Protein AF-K1U5I6-F1 (afdb_monomer_lite)

InterPro domains:
  IPR009057 Homedomain-like superfamily [SSF46689] (84-133)
  IPR018060 AraC-like, DNA binding HTH domain [PF00165] (96-132)
  IPR018060 AraC-like, DNA binding HTH domain [PS01124] (87-146)
  IPR050204 AraC/XylS family transcriptional regulators [PTHR46796] (83-145)

Sequence (146 aa):
MHLSELSELRWIDALLERSRSGVRFTGEREVEAFVAAMKRIDGTEGVGRVCILLELLDFLGRSGDYHCIDAGAGPCAGVCGADEPLWRVHRFLLGNLGRKLTLGEIASSAGMSPAALCRYFRRRTGRTVSEYANALRMARVCNRLM

pLDDT: mean 74.52, std 14.48, range [34.25, 89.69]

Radius of gyration: 18.4 Å; chains: 1; bounding box: 47×37×47 Å

Organism: NCBI:txid408170

Secondary structure (DSSP, 8-state):
--GGG-GGGHHHHHHHHHHTT-EEE--HHHHHHHHHHHHHHTT--THHHHHHHHHHHHHHHHH--EEES--SS----S---TT-HHHHHHHHHHHHTTS---HHHHHHHTTS-HHHHHHHHHHHHSS-HHHHHHHHHHHHHHTTT-

Structure (mmCIF, N/CA/C/O backbone):
data_AF-K1U5I6-F1
#
_entry.id   AF-K1U5I6-F1
#
loop_
_atom_site.group_PDB
_atom_site.id
_atom_site.type_symbol
_atom_site.label_atom_id
_atom_site.label_alt_id
_atom_site.label_comp_id
_atom_site.label_asym_id
_atom_site.label_entity_id
_atom_site.label_seq_id
_atom_site.pdbx_PDB_ins_code
_atom_site.Cartn_x
_atom_site.Cartn_y
_atom_site.Cartn_z
_atom_site.occupancy
_atom_site.B_iso_or_equiv
_atom_site.auth_seq_id
_atom_site.auth_comp_id
_atom_site.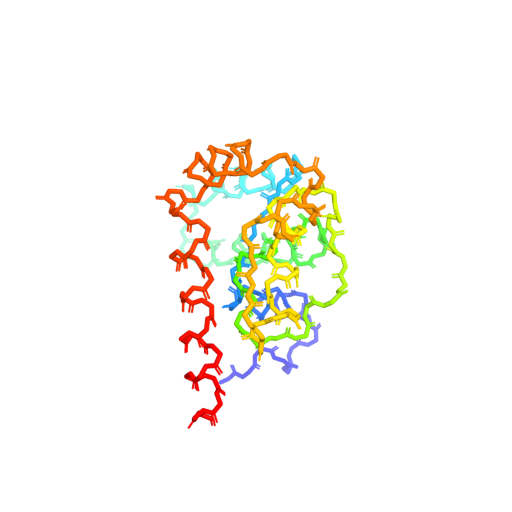auth_asym_id
_atom_site.auth_atom_id
_atom_site.pdbx_PDB_model_num
ATOM 1 N N . MET A 1 1 ? -18.555 -14.972 5.055 1.00 42.81 1 MET A N 1
ATOM 2 C CA . MET A 1 1 ? -19.482 -13.829 5.163 1.00 42.81 1 MET A CA 1
ATOM 3 C C . MET A 1 1 ? -18.861 -12.725 4.328 1.00 42.81 1 MET A C 1
ATOM 5 O O . MET A 1 1 ? -17.839 -12.189 4.737 1.00 42.81 1 MET A O 1
ATOM 9 N N . HIS A 1 2 ? -19.320 -12.546 3.090 1.00 51.97 2 HIS A N 1
ATOM 10 C CA . HIS A 1 2 ? -18.714 -11.573 2.182 1.00 51.97 2 HIS A CA 1
ATOM 11 C C . HIS A 1 2 ? -19.202 -10.171 2.563 1.00 51.97 2 HIS A C 1
ATOM 13 O O . HIS A 1 2 ? -20.407 -9.954 2.655 1.00 51.97 2 HIS A O 1
ATOM 19 N N . LEU A 1 3 ? -18.280 -9.228 2.788 1.00 55.22 3 LEU A N 1
ATOM 20 C CA . LEU A 1 3 ? -18.616 -7.818 3.046 1.00 55.22 3 LEU A CA 1
ATOM 21 C C . LEU A 1 3 ? -19.400 -7.177 1.883 1.00 55.22 3 LEU A C 1
ATOM 23 O O . LEU A 1 3 ? -20.045 -6.151 2.079 1.00 55.22 3 LEU A O 1
ATOM 27 N N . SER A 1 4 ? -19.385 -7.803 0.704 1.00 53.22 4 SER A N 1
ATOM 28 C CA . SER A 1 4 ? -20.032 -7.345 -0.523 1.00 53.22 4 SER A CA 1
ATOM 29 C C . SER A 1 4 ? -21.564 -7.287 -0.475 1.00 53.22 4 SER A C 1
ATOM 31 O O . SER A 1 4 ? -22.161 -6.675 -1.356 1.00 53.22 4 SER A O 1
ATOM 33 N N . GLU A 1 5 ? -22.220 -7.907 0.513 1.00 58.00 5 GLU A N 1
ATOM 34 C CA . GLU A 1 5 ? -23.684 -7.809 0.675 1.00 58.00 5 GLU A CA 1
ATOM 35 C C . GLU A 1 5 ? -24.128 -6.538 1.420 1.00 58.00 5 GLU A C 1
ATOM 37 O O . GLU A 1 5 ? -25.303 -6.177 1.378 1.00 58.00 5 GLU A O 1
ATOM 42 N N . LEU A 1 6 ? -23.196 -5.819 2.054 1.00 69.94 6 LEU A N 1
ATOM 43 C CA . LEU A 1 6 ? -23.470 -4.570 2.760 1.00 69.94 6 LEU A CA 1
ATOM 44 C C . LEU A 1 6 ? -23.063 -3.389 1.879 1.00 69.94 6 LEU A C 1
ATOM 46 O O . LEU A 1 6 ? -21.893 -3.006 1.802 1.00 69.94 6 LEU A O 1
ATOM 50 N N . SER A 1 7 ? -24.049 -2.793 1.209 1.00 68.75 7 SER A N 1
ATOM 51 C CA . SER A 1 7 ? -23.858 -1.634 0.325 1.00 68.75 7 SER A CA 1
ATOM 52 C C . SER A 1 7 ? -23.178 -0.442 1.020 1.00 68.75 7 SER A C 1
ATOM 54 O O . SER A 1 7 ? -22.469 0.344 0.382 1.00 68.75 7 SER A O 1
ATOM 56 N N . GLU A 1 8 ? -23.348 -0.351 2.337 1.00 75.62 8 GLU A N 1
ATOM 57 C CA . GLU A 1 8 ? -22.777 0.626 3.256 1.00 75.62 8 GLU A CA 1
ATOM 58 C C . GLU A 1 8 ? -21.258 0.464 3.410 1.00 75.62 8 GLU A C 1
ATOM 60 O O . GLU A 1 8 ? -20.562 1.443 3.668 1.00 75.62 8 GLU A O 1
ATOM 65 N N . LEU A 1 9 ? -20.727 -0.745 3.198 1.00 78.19 9 LEU A N 1
ATOM 66 C CA . LEU A 1 9 ? -19.306 -1.075 3.346 1.00 78.19 9 LEU A CA 1
ATOM 67 C C . LEU A 1 9 ? -18.571 -1.189 2.007 1.00 78.19 9 LEU A C 1
ATOM 69 O O . LEU A 1 9 ? -17.403 -1.570 1.984 1.00 78.19 9 LEU A O 1
ATOM 73 N N . ARG A 1 10 ? -19.204 -0.818 0.888 1.00 79.06 10 ARG A N 1
ATOM 74 C CA . ARG A 1 10 ? -18.632 -0.966 -0.465 1.00 79.06 10 ARG A CA 1
ATOM 75 C C . ARG A 1 10 ? -17.228 -0.368 -0.628 1.00 79.06 10 ARG A C 1
ATOM 77 O O . ARG A 1 10 ? -16.407 -0.906 -1.362 1.00 79.06 10 ARG A O 1
ATOM 84 N N . TRP A 1 11 ? -16.950 0.754 0.040 1.00 79.56 11 TRP A N 1
ATOM 85 C CA . TRP A 1 11 ? -15.649 1.428 -0.032 1.00 79.56 11 TRP A CA 1
ATOM 86 C C . TRP A 1 11 ? -14.583 0.689 0.769 1.00 79.56 11 TRP A C 1
ATOM 88 O O . TRP A 1 11 ? -13.434 0.614 0.338 1.00 79.56 11 TRP A O 1
ATOM 98 N N . ILE A 1 12 ? -14.986 0.102 1.895 1.00 84.12 12 ILE A N 1
ATOM 99 C CA . ILE A 1 12 ? -14.128 -0.734 2.729 1.00 84.12 12 ILE A CA 1
ATOM 100 C C . ILE A 1 12 ? -13.824 -2.040 2.001 1.00 84.12 12 ILE A C 1
ATOM 102 O O . ILE A 1 12 ? -12.665 -2.423 1.926 1.00 84.12 12 ILE A O 1
ATOM 106 N N . ASP A 1 13 ? -14.825 -2.686 1.402 1.00 81.44 13 ASP A N 1
ATOM 107 C CA . ASP A 1 13 ? -14.646 -3.925 0.639 1.00 81.44 13 ASP A CA 1
ATOM 108 C C . ASP A 1 13 ? -13.706 -3.711 -0.559 1.00 81.44 13 ASP A C 1
ATOM 110 O O . ASP A 1 13 ? -12.718 -4.425 -0.725 1.00 81.44 13 ASP A O 1
ATOM 114 N N . ALA A 1 14 ? -13.917 -2.633 -1.322 1.00 76.88 14 ALA A N 1
ATOM 115 C CA . ALA A 1 14 ? -13.018 -2.249 -2.408 1.00 76.88 14 ALA A CA 1
ATOM 116 C C . ALA A 1 14 ? -11.589 -1.968 -1.916 1.00 76.88 14 ALA A C 1
ATOM 118 O O . ALA A 1 14 ? -10.623 -2.347 -2.581 1.00 76.88 14 ALA A O 1
ATOM 119 N N . LEU A 1 15 ? -11.432 -1.303 -0.768 1.00 80.06 15 LEU A N 1
ATOM 120 C CA . LEU A 1 15 ? -10.120 -1.052 -0.177 1.00 80.06 15 LEU A CA 1
ATOM 121 C C . LEU A 1 15 ? -9.449 -2.348 0.288 1.00 80.06 15 LEU A C 1
ATOM 123 O O . LEU A 1 15 ? -8.262 -2.533 0.030 1.00 80.06 15 LEU A O 1
ATOM 127 N N . LEU A 1 16 ? -10.183 -3.245 0.946 1.00 81.50 16 LEU A N 1
ATOM 128 C CA . LEU A 1 16 ? -9.669 -4.528 1.418 1.00 81.50 16 LEU A CA 1
ATOM 129 C C . LEU A 1 16 ? -9.242 -5.408 0.246 1.00 81.50 16 LEU A C 1
ATOM 131 O O . LEU A 1 16 ? -8.138 -5.953 0.278 1.00 81.50 16 LEU A O 1
ATOM 135 N N . GLU A 1 17 ? -10.034 -5.463 -0.822 1.00 76.94 17 GLU A N 1
ATOM 136 C CA . GLU A 1 17 ? -9.675 -6.195 -2.037 1.00 76.94 17 GLU A CA 1
ATOM 137 C C . GLU A 1 17 ? -8.395 -5.629 -2.668 1.00 76.94 17 GLU A C 1
ATOM 139 O O . GLU A 1 17 ? -7.481 -6.374 -3.022 1.00 76.94 17 GLU A O 1
ATOM 144 N N . ARG A 1 18 ? -8.254 -4.299 -2.713 1.00 71.50 18 ARG A N 1
ATOM 145 C CA . ARG A 1 18 ? -7.021 -3.631 -3.169 1.00 71.50 18 ARG A CA 1
ATOM 146 C C . ARG A 1 18 ? -5.840 -3.880 -2.229 1.00 71.50 18 ARG A C 1
ATOM 148 O O . ARG A 1 18 ? -4.716 -4.056 -2.696 1.00 71.50 18 ARG A O 1
ATOM 155 N N . SER A 1 19 ? -6.077 -3.951 -0.919 1.00 76.62 19 SER A N 1
ATOM 156 C CA . SER A 1 19 ? -5.052 -4.218 0.098 1.00 76.62 19 SER A CA 1
ATOM 157 C C . SER A 1 19 ? -4.425 -5.606 -0.026 1.00 76.62 19 SER A C 1
ATOM 159 O O . SER A 1 19 ? -3.290 -5.790 0.414 1.00 76.62 19 SER A O 1
ATOM 161 N N . ARG A 1 20 ? -5.089 -6.555 -0.706 1.00 70.81 20 ARG A N 1
ATOM 162 C CA . ARG A 1 20 ? -4.511 -7.869 -1.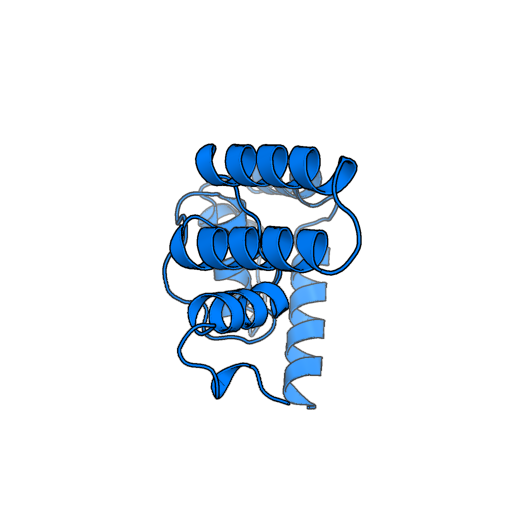047 1.00 70.81 20 ARG A CA 1
ATOM 163 C C . ARG A 1 20 ? -3.246 -7.742 -1.895 1.00 70.81 20 ARG A C 1
ATOM 165 O O . ARG A 1 20 ? -2.352 -8.570 -1.790 1.00 70.81 20 ARG A O 1
ATOM 172 N N . SER A 1 21 ? -3.169 -6.686 -2.703 1.00 63.38 21 SER A N 1
ATOM 173 C CA . SER A 1 21 ? -2.002 -6.287 -3.495 1.00 63.38 21 SER A CA 1
ATOM 174 C C . SER A 1 21 ? -1.069 -5.328 -2.737 1.00 63.38 21 SER A C 1
ATOM 176 O O . SER A 1 21 ? -0.174 -4.740 -3.328 1.00 63.38 21 SER A O 1
ATOM 178 N N . GLY A 1 22 ? -1.279 -5.110 -1.437 1.00 68.00 22 GLY A N 1
ATOM 179 C CA . GLY A 1 22 ? -0.596 -4.101 -0.626 1.00 68.00 22 GLY A CA 1
ATOM 180 C C . GLY A 1 22 ? -0.975 -2.676 -1.029 1.00 68.00 22 GLY A C 1
ATOM 181 O O . GLY A 1 22 ? -0.989 -2.349 -2.207 1.00 68.00 22 GLY A O 1
ATOM 182 N N . VAL A 1 23 ? -1.259 -1.800 -0.066 1.00 77.81 23 VAL A N 1
ATOM 183 C CA . VAL A 1 23 ? -1.645 -0.401 -0.319 1.00 77.81 23 VAL A CA 1
ATOM 184 C C . VAL A 1 23 ? -0.808 0.527 0.560 1.00 77.81 23 VAL A C 1
ATOM 186 O O . VAL A 1 23 ? -0.622 0.279 1.749 1.00 77.81 23 VAL A O 1
ATOM 189 N N . ARG A 1 24 ? -0.284 1.595 -0.035 1.00 74.69 24 ARG A N 1
ATOM 190 C CA . ARG A 1 24 ? 0.536 2.627 0.592 1.00 74.69 24 ARG A CA 1
ATOM 191 C C . ARG A 1 24 ? -0.130 3.981 0.406 1.00 74.69 24 ARG A C 1
ATOM 193 O O . ARG A 1 24 ? -0.150 4.511 -0.699 1.00 74.69 24 ARG A O 1
ATOM 200 N N . PHE A 1 25 ? -0.578 4.574 1.497 1.00 77.81 25 PHE A N 1
ATOM 201 C CA . PHE A 1 25 ? -1.064 5.948 1.513 1.00 77.81 25 PHE A CA 1
ATOM 202 C C . PHE A 1 25 ? 0.122 6.912 1.645 1.00 77.81 25 PHE A C 1
ATOM 204 O O . PHE A 1 25 ? 1.013 6.698 2.470 1.00 77.81 25 PHE A O 1
ATOM 211 N N . THR A 1 26 ? 0.177 7.930 0.789 1.00 69.50 26 THR A N 1
ATOM 212 C CA . THR A 1 26 ? 1.233 8.965 0.775 1.00 69.50 26 THR A CA 1
ATOM 213 C C . THR A 1 26 ? 0.677 10.376 0.892 1.00 69.50 26 THR A C 1
ATOM 215 O O . THR A 1 26 ? 1.461 11.300 1.105 1.00 69.50 26 THR A O 1
ATOM 218 N N . GLY A 1 27 ? -0.641 10.548 0.775 1.00 74.31 27 GLY A N 1
ATOM 219 C CA . GLY A 1 27 ? -1.281 11.835 0.974 1.00 74.31 27 GLY A CA 1
ATOM 220 C C . GLY A 1 27 ? -1.223 12.273 2.439 1.00 74.31 27 GLY A C 1
ATOM 221 O O . GLY A 1 27 ? -1.333 11.475 3.374 1.00 74.31 27 GLY A O 1
ATOM 222 N N . GLU A 1 28 ? -0.988 13.570 2.635 1.00 78.31 28 GLU A N 1
ATOM 223 C CA . GLU A 1 28 ? -0.846 14.191 3.957 1.00 78.31 28 GLU A CA 1
ATOM 224 C C . GLU A 1 28 ? -2.126 14.031 4.788 1.00 78.31 28 GLU A C 1
ATOM 226 O O . GLU A 1 28 ? -2.068 13.711 5.973 1.00 78.31 28 GLU A O 1
ATOM 231 N N . ARG A 1 29 ? -3.290 14.122 4.134 1.00 80.94 29 ARG A N 1
ATOM 232 C CA . ARG A 1 29 ? -4.613 13.978 4.756 1.00 80.94 29 ARG A CA 1
ATOM 233 C C . ARG A 1 29 ? -4.857 12.573 5.298 1.00 80.94 29 ARG A C 1
ATOM 235 O O . ARG A 1 29 ? -5.424 12.416 6.375 1.00 80.94 29 ARG A O 1
ATOM 242 N N . GLU A 1 30 ? -4.436 11.548 4.568 1.00 83.44 30 GLU A N 1
ATOM 243 C CA . GLU A 1 30 ? -4.556 10.142 4.952 1.00 83.44 30 GLU A CA 1
ATOM 244 C C . GLU A 1 30 ? -3.660 9.815 6.136 1.00 83.44 30 GLU A C 1
ATOM 246 O O . GLU A 1 30 ? -4.079 9.122 7.065 1.00 83.44 30 GLU A O 1
ATOM 251 N N . VAL A 1 31 ? -2.438 10.349 6.123 1.00 83.81 31 VAL A N 1
ATOM 252 C CA . VAL A 1 31 ? -1.496 10.199 7.232 1.00 83.81 31 VAL A CA 1
ATOM 253 C C . VAL A 1 31 ? -2.024 10.908 8.479 1.00 83.81 31 VAL A C 1
ATOM 255 O O . VAL A 1 31 ? -2.026 10.312 9.557 1.00 83.81 31 VAL A O 1
ATOM 258 N N . GLU A 1 32 ? -2.529 12.135 8.352 1.00 86.94 32 GLU A N 1
ATOM 259 C CA . GLU A 1 32 ? -3.149 12.866 9.463 1.00 86.94 32 GLU A CA 1
ATOM 260 C C . GLU A 1 32 ? -4.366 12.130 10.031 1.00 86.94 32 GLU A C 1
ATOM 262 O O . GLU A 1 32 ? -4.466 11.956 11.249 1.00 86.94 32 GLU A O 1
ATOM 267 N N . ALA A 1 33 ? -5.261 11.642 9.167 1.00 87.19 33 ALA A N 1
ATOM 268 C CA . ALA A 1 33 ? -6.436 10.876 9.574 1.00 87.19 33 ALA A CA 1
ATOM 269 C C . ALA A 1 33 ? -6.049 9.582 10.305 1.00 87.19 33 ALA A C 1
ATOM 271 O O . ALA A 1 33 ? -6.637 9.260 11.340 1.00 87.19 33 ALA A O 1
ATOM 272 N N . PHE A 1 34 ? -5.024 8.873 9.823 1.00 87.94 34 PHE A N 1
ATOM 273 C CA . PHE A 1 34 ? -4.489 7.686 10.486 1.00 87.94 34 PHE A CA 1
ATOM 274 C C . PHE A 1 34 ? -3.936 8.017 11.877 1.00 87.94 34 PHE A C 1
ATOM 276 O O . PHE A 1 34 ? -4.293 7.367 12.860 1.00 87.94 34 PHE A O 1
ATOM 283 N N . VAL A 1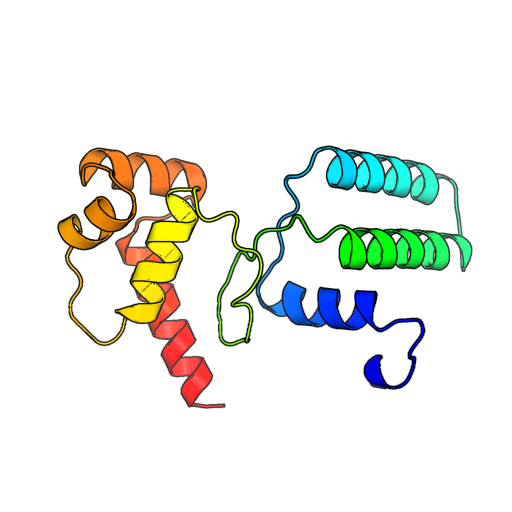 35 ? -3.108 9.059 11.992 1.00 89.31 35 VAL A N 1
ATOM 284 C CA . VAL A 1 35 ? -2.544 9.495 13.280 1.00 89.31 35 VAL A CA 1
ATOM 285 C C . VAL A 1 35 ? -3.653 9.904 14.254 1.00 89.31 35 VAL A C 1
ATOM 287 O O . VAL A 1 35 ? -3.598 9.552 15.434 1.00 89.31 35 VAL A O 1
ATOM 290 N N . ALA A 1 36 ? -4.678 10.615 13.781 1.00 89.50 36 ALA A N 1
ATOM 291 C CA . ALA A 1 36 ? -5.829 10.998 14.592 1.00 89.50 36 ALA A CA 1
ATOM 292 C C . ALA A 1 36 ? -6.639 9.778 15.062 1.00 89.50 36 ALA A C 1
ATOM 294 O O . ALA A 1 36 ? -7.022 9.711 16.232 1.00 89.50 36 ALA A O 1
ATOM 295 N N . ALA A 1 37 ? -6.861 8.794 14.188 1.00 88.81 37 ALA A N 1
ATOM 296 C CA . ALA A 1 37 ? -7.546 7.553 14.537 1.00 88.81 37 ALA A CA 1
ATOM 297 C C . ALA A 1 37 ? -6.766 6.751 15.588 1.00 88.81 37 ALA A C 1
ATOM 299 O O . ALA A 1 37 ? -7.347 6.338 16.590 1.00 88.81 37 ALA A O 1
ATOM 300 N N . MET A 1 38 ? -5.446 6.613 15.428 1.00 88.06 38 MET A N 1
ATOM 301 C CA . MET A 1 38 ? -4.592 5.923 16.403 1.00 88.06 38 MET A CA 1
ATOM 302 C C . MET A 1 38 ? -4.645 6.583 17.785 1.00 88.06 38 MET A C 1
ATOM 304 O O . MET A 1 38 ? -4.816 5.890 18.785 1.00 88.06 38 MET A O 1
ATOM 308 N N . LYS A 1 39 ? -4.613 7.921 17.849 1.00 89.25 39 LYS A N 1
ATOM 309 C CA . LYS A 1 39 ? -4.780 8.660 19.114 1.00 89.25 39 LYS A CA 1
ATOM 310 C C . LYS A 1 39 ? -6.135 8.402 19.780 1.00 89.25 39 LYS A C 1
ATOM 312 O O . LYS A 1 39 ? -6.210 8.337 21.002 1.00 89.25 39 LYS A O 1
ATOM 317 N N . ARG A 1 40 ? -7.212 8.264 18.998 1.00 88.31 40 ARG A N 1
ATOM 318 C CA . ARG A 1 40 ? -8.556 7.956 19.523 1.00 88.31 40 ARG A CA 1
ATOM 319 C C . ARG A 1 40 ? -8.641 6.518 20.051 1.00 88.31 40 ARG A C 1
ATOM 321 O O . ARG A 1 40 ? -9.298 6.296 21.067 1.00 88.31 40 ARG A O 1
ATOM 328 N N . ILE A 1 41 ? -7.965 5.569 19.397 1.00 87.81 41 ILE A N 1
ATOM 329 C CA . ILE A 1 41 ? -7.951 4.136 19.753 1.00 87.81 41 ILE A CA 1
ATOM 330 C C . ILE A 1 41 ? -7.276 3.868 21.106 1.00 87.81 41 ILE A C 1
ATOM 332 O O . ILE A 1 41 ? -7.670 2.926 21.800 1.00 87.81 41 ILE A O 1
ATOM 336 N N . ASP A 1 42 ? -6.289 4.676 21.496 1.00 82.31 42 ASP A N 1
ATOM 337 C CA . ASP A 1 42 ? -5.589 4.528 22.783 1.00 82.31 42 ASP A CA 1
ATOM 338 C C . ASP A 1 42 ? -6.498 4.787 23.994 1.00 82.31 42 ASP A C 1
ATOM 340 O O . ASP A 1 42 ? -6.275 4.219 25.058 1.00 82.31 42 ASP A O 1
ATOM 344 N N . GLY A 1 43 ? -7.547 5.600 23.833 1.00 81.56 43 GLY A N 1
ATOM 345 C CA . GLY A 1 43 ? -8.492 5.940 24.904 1.00 81.56 43 GLY A CA 1
ATOM 346 C C . GLY A 1 43 ? -9.848 5.236 24.822 1.00 81.56 43 GLY A C 1
ATOM 347 O O . GLY A 1 43 ? -10.747 5.578 25.586 1.00 81.56 43 GLY A O 1
ATOM 348 N N . THR A 1 44 ? -10.042 4.310 23.880 1.00 85.19 44 THR A N 1
ATOM 349 C CA . THR A 1 44 ? -11.329 3.624 23.675 1.00 85.19 44 THR A CA 1
ATOM 350 C C . THR A 1 44 ? -11.213 2.121 23.863 1.00 85.19 44 THR A C 1
ATOM 352 O O . THR A 1 44 ? -10.231 1.498 23.465 1.00 85.19 44 THR A O 1
ATOM 355 N N . GLU A 1 45 ? -12.266 1.521 24.415 1.00 85.94 45 GLU A N 1
ATOM 356 C CA . GLU A 1 45 ? -12.375 0.079 24.639 1.00 85.94 45 GLU A CA 1
ATOM 357 C C . GLU A 1 45 ? -13.641 -0.500 23.991 1.00 85.94 45 GLU A C 1
ATOM 359 O O . GLU A 1 45 ? -14.579 0.216 23.628 1.00 85.94 45 GLU A O 1
ATOM 364 N N . GLY A 1 46 ? -13.656 -1.824 23.818 1.00 85.62 46 GLY A N 1
ATOM 365 C CA . GLY A 1 46 ? -14.797 -2.555 23.271 1.00 85.62 46 GLY A CA 1
ATOM 366 C C . GLY A 1 46 ? -15.181 -2.121 21.851 1.00 85.62 46 GLY A C 1
ATOM 367 O O . GLY A 1 46 ? -14.328 -1.919 20.986 1.00 85.62 46 GLY A O 1
ATOM 368 N N . VAL A 1 47 ? -16.488 -1.983 21.608 1.00 87.81 47 VAL A N 1
ATOM 369 C CA . VAL A 1 47 ? -17.064 -1.678 20.283 1.00 87.81 47 VAL A CA 1
ATOM 370 C C . VAL A 1 47 ? -16.585 -0.329 19.732 1.00 87.81 47 VAL A C 1
ATOM 372 O O . VAL A 1 47 ? -16.448 -0.181 18.520 1.00 87.81 47 VAL A O 1
ATOM 375 N N . GLY A 1 48 ? -16.239 0.629 20.599 1.00 85.19 48 GLY A N 1
ATOM 376 C CA . GLY A 1 48 ? -15.745 1.944 20.179 1.00 85.19 48 GLY A CA 1
ATOM 377 C C . GLY A 1 48 ? -14.478 1.868 19.319 1.00 85.19 48 GLY A C 1
ATOM 378 O O . GLY A 1 48 ? -14.357 2.607 18.343 1.00 85.19 48 GLY A O 1
ATOM 379 N N . ARG A 1 49 ? -13.577 0.916 19.605 1.00 87.25 49 ARG A N 1
ATOM 380 C CA . ARG A 1 49 ? -12.377 0.678 18.781 1.00 87.25 49 ARG A CA 1
ATOM 381 C C . ARG A 1 49 ? -12.719 0.192 17.380 1.00 87.25 49 ARG A C 1
ATOM 383 O O . ARG A 1 49 ? -12.089 0.612 16.413 1.00 87.25 49 ARG A O 1
ATOM 390 N N . VAL A 1 50 ? -13.722 -0.678 17.273 1.00 87.44 50 VAL A N 1
ATOM 391 C CA . VAL A 1 50 ? -14.182 -1.213 15.986 1.00 87.44 50 VAL A CA 1
ATOM 392 C C . VAL A 1 50 ? -14.812 -0.100 15.152 1.00 87.44 50 VAL A C 1
ATOM 394 O O . VAL A 1 50 ? -14.507 0.006 13.968 1.00 87.44 50 VAL A O 1
ATOM 397 N N . CYS A 1 51 ? -15.607 0.782 15.764 1.00 87.81 51 CYS A N 1
ATOM 398 C CA . CYS A 1 51 ? -16.174 1.938 15.066 1.00 87.81 51 CYS A CA 1
ATOM 399 C C . CYS A 1 51 ? -15.086 2.865 14.509 1.00 87.81 51 CYS A C 1
ATOM 401 O O . CYS A 1 51 ? -15.139 3.211 13.334 1.00 87.81 51 CYS A O 1
ATOM 403 N N . ILE A 1 52 ? -14.065 3.207 15.306 1.00 89.62 52 ILE A N 1
ATOM 404 C CA . ILE A 1 52 ? -12.962 4.073 14.846 1.00 89.62 52 ILE A CA 1
ATOM 405 C C . ILE A 1 52 ? -12.197 3.427 13.684 1.00 89.62 52 ILE A C 1
ATOM 407 O O . ILE A 1 52 ? -11.837 4.107 12.724 1.00 89.62 52 ILE A O 1
ATOM 411 N N . LEU A 1 53 ? -11.967 2.113 13.748 1.00 88.62 53 LEU A N 1
ATOM 412 C CA . LEU A 1 53 ? -11.341 1.377 12.652 1.00 88.62 53 LEU A CA 1
ATOM 413 C C . LEU A 1 53 ? -12.188 1.440 11.373 1.00 88.62 53 LEU A C 1
ATOM 415 O O . LEU A 1 53 ? -11.648 1.697 10.299 1.00 88.62 53 LEU A O 1
ATOM 419 N N . LEU A 1 54 ? -13.501 1.221 11.474 1.00 87.94 54 LEU A N 1
ATOM 420 C CA . LEU A 1 54 ? -14.406 1.262 10.323 1.00 87.94 54 LEU A CA 1
ATOM 421 C C . LEU A 1 54 ? -14.513 2.671 9.723 1.00 87.94 54 LEU A C 1
ATOM 423 O O . LEU A 1 54 ? -14.476 2.803 8.503 1.00 87.94 54 LEU A O 1
ATOM 427 N N . GLU A 1 55 ? -14.571 3.714 10.556 1.00 88.94 55 GLU A N 1
ATOM 428 C CA . GLU A 1 55 ? -14.520 5.119 10.122 1.00 88.94 55 GLU A CA 1
ATOM 429 C C . GLU A 1 55 ? -13.246 5.408 9.320 1.00 88.94 55 GLU A C 1
ATOM 431 O O . GLU A 1 55 ? -13.300 6.002 8.242 1.00 88.94 55 GLU A O 1
ATOM 436 N N . LEU A 1 56 ? -12.094 4.961 9.830 1.00 89.69 56 LEU A N 1
ATOM 437 C CA . LEU A 1 56 ? -10.811 5.137 9.159 1.00 89.69 56 LEU A CA 1
ATOM 438 C C . LEU A 1 56 ? -10.776 4.396 7.816 1.00 89.69 56 LEU A C 1
ATOM 440 O O . LEU A 1 56 ? -10.338 4.963 6.818 1.00 89.69 56 LEU A O 1
ATOM 444 N N . LEU A 1 57 ? -11.240 3.147 7.771 1.00 87.38 57 LEU A N 1
ATOM 445 C CA . LEU A 1 57 ? -11.263 2.357 6.539 1.00 87.38 57 LEU A CA 1
ATOM 446 C C . LEU A 1 57 ? -12.213 2.943 5.486 1.00 87.38 57 LEU A C 1
ATOM 448 O O . LEU A 1 57 ? -11.863 2.949 4.307 1.00 87.38 57 LEU A O 1
ATOM 452 N N . ASP A 1 58 ? -13.379 3.463 5.880 1.00 87.25 58 ASP A N 1
ATOM 453 C CA . ASP A 1 58 ? -14.294 4.152 4.958 1.00 87.25 58 ASP A CA 1
ATOM 454 C C . ASP A 1 58 ? -13.665 5.443 4.420 1.00 87.25 58 ASP A C 1
ATOM 456 O O . ASP A 1 58 ? -13.698 5.688 3.212 1.00 87.25 58 ASP A O 1
ATOM 460 N N . PHE A 1 59 ? -13.011 6.229 5.282 1.00 86.25 59 PHE A N 1
ATOM 461 C CA . PHE A 1 59 ? -12.285 7.427 4.864 1.00 86.25 59 PHE A CA 1
ATOM 462 C C . PHE A 1 59 ? -11.182 7.100 3.848 1.00 86.25 59 PHE A C 1
ATOM 464 O O . PHE A 1 59 ? -11.158 7.680 2.762 1.00 86.25 59 PHE A O 1
ATOM 471 N N . LEU A 1 60 ? -10.318 6.130 4.156 1.00 84.19 60 LEU A N 1
ATOM 472 C CA . LEU A 1 60 ? -9.230 5.697 3.272 1.00 84.19 60 LEU A CA 1
ATOM 473 C C . LEU A 1 60 ? -9.751 5.081 1.964 1.00 84.19 60 LEU A C 1
ATOM 475 O O . LEU A 1 60 ? -9.150 5.257 0.905 1.00 84.19 60 LEU A O 1
ATOM 479 N N . GLY A 1 61 ? -10.885 4.378 2.011 1.00 81.19 61 GLY A N 1
ATOM 480 C CA . GLY A 1 61 ? -11.532 3.821 0.823 1.00 81.19 61 GLY A CA 1
ATOM 481 C C . GLY A 1 61 ? -12.073 4.898 -0.123 1.00 81.19 61 GLY A C 1
ATOM 482 O O . GLY A 1 61 ? -12.095 4.690 -1.340 1.00 81.19 61 GLY A O 1
ATOM 483 N N . ARG A 1 62 ? -12.472 6.056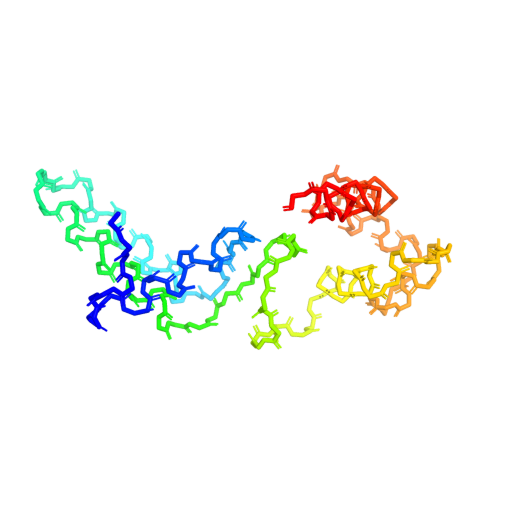 0.418 1.00 80.62 62 ARG A N 1
ATOM 484 C CA . ARG A 1 62 ? -12.971 7.215 -0.341 1.00 80.62 62 ARG A CA 1
ATOM 485 C C . ARG A 1 62 ? -11.873 8.166 -0.800 1.00 80.62 62 ARG A C 1
ATOM 487 O O . ARG A 1 62 ? -12.052 8.806 -1.832 1.00 80.62 62 ARG A O 1
ATOM 494 N N . SER A 1 63 ? -10.784 8.290 -0.041 1.00 73.12 63 SER A N 1
ATOM 495 C CA . SER A 1 63 ? -9.771 9.322 -0.283 1.00 73.12 63 SER A CA 1
ATOM 496 C C . SER A 1 63 ? -8.973 9.091 -1.570 1.00 73.12 63 SER A C 1
ATOM 498 O O . SER A 1 63 ? -8.484 10.048 -2.155 1.00 73.12 63 SER A O 1
ATOM 500 N N . GLY A 1 64 ? -8.929 7.859 -2.090 1.00 62.50 64 GLY A N 1
ATOM 501 C CA . GLY A 1 64 ? -8.476 7.567 -3.458 1.00 62.50 64 GLY A CA 1
ATOM 502 C C . GLY A 1 64 ? -6.969 7.722 -3.712 1.00 62.50 64 GLY A C 1
ATOM 503 O O . GLY A 1 64 ? -6.470 7.113 -4.657 1.00 62.50 64 GLY A O 1
ATOM 504 N N . ASP A 1 65 ? -6.250 8.464 -2.868 1.00 61.47 65 ASP A N 1
ATOM 505 C CA . ASP A 1 65 ? -4.819 8.753 -2.986 1.00 61.47 65 ASP A CA 1
ATOM 506 C C . ASP A 1 65 ? -3.967 7.696 -2.269 1.00 61.47 65 ASP A C 1
ATOM 508 O O . ASP A 1 65 ? -3.479 7.855 -1.144 1.00 61.47 65 ASP A O 1
ATOM 512 N N . TYR A 1 66 ? -3.780 6.564 -2.943 1.00 64.50 66 TYR A N 1
ATOM 513 C CA . TYR A 1 66 ? -2.940 5.475 -2.458 1.00 64.50 66 TYR A CA 1
ATOM 514 C C . TYR A 1 66 ? -2.222 4.732 -3.589 1.00 64.50 66 TYR A C 1
ATOM 516 O O . TYR A 1 66 ? -2.641 4.723 -4.743 1.00 64.50 66 TYR A O 1
ATOM 524 N N . HIS A 1 67 ? -1.116 4.074 -3.246 1.00 58.94 67 HIS A N 1
ATOM 525 C CA . HIS A 1 67 ? -0.257 3.331 -4.164 1.00 58.94 67 HIS A CA 1
ATOM 526 C C . HIS A 1 67 ? -0.258 1.843 -3.830 1.00 58.94 67 HIS A C 1
ATOM 528 O O . HIS A 1 67 ? 0.046 1.472 -2.700 1.00 58.94 67 HIS A O 1
ATOM 534 N N . CYS A 1 68 ? -0.523 0.969 -4.799 1.00 58.03 68 CYS A N 1
ATOM 535 C CA . CYS A 1 68 ? -0.418 -0.467 -4.551 1.00 58.03 68 CYS A CA 1
ATOM 536 C C . CYS A 1 68 ? 1.050 -0.941 -4.545 1.00 58.03 68 CYS A C 1
ATOM 538 O O . CYS A 1 68 ? 1.857 -0.467 -5.343 1.00 58.03 68 CYS A O 1
ATOM 540 N N . ILE A 1 69 ? 1.411 -1.859 -3.643 1.00 56.22 69 ILE A N 1
ATOM 541 C CA . ILE A 1 69 ? 2.806 -2.285 -3.400 1.00 56.22 69 ILE A CA 1
ATOM 542 C C . ILE A 1 69 ? 3.173 -3.546 -4.213 1.00 56.22 69 ILE A C 1
ATOM 544 O O . ILE A 1 69 ? 4.336 -3.727 -4.580 1.00 56.22 69 ILE A O 1
ATOM 548 N N . ASP A 1 70 ? 2.196 -4.396 -4.525 1.00 48.00 70 ASP A N 1
ATOM 549 C CA . ASP A 1 70 ? 2.374 -5.745 -5.061 1.00 48.00 70 ASP A CA 1
ATOM 550 C C . ASP A 1 70 ? 1.276 -6.113 -6.078 1.00 48.00 70 ASP A C 1
ATOM 552 O O . ASP A 1 70 ? 0.190 -6.557 -5.727 1.00 48.00 70 ASP A O 1
ATOM 556 N N . ALA A 1 71 ? 1.531 -5.952 -7.378 1.00 47.62 71 ALA A N 1
ATOM 557 C CA . ALA A 1 71 ? 0.602 -6.376 -8.431 1.00 47.62 71 ALA A CA 1
ATOM 558 C C . ALA A 1 71 ? 0.652 -7.896 -8.701 1.00 47.62 71 ALA A C 1
ATOM 560 O O . ALA A 1 71 ? 0.899 -8.353 -9.824 1.00 47.62 71 ALA A O 1
ATOM 561 N N . GLY A 1 72 ? 0.401 -8.699 -7.672 1.00 39.91 72 GLY A N 1
ATOM 562 C CA . GLY A 1 72 ? 0.051 -10.107 -7.815 1.00 39.91 72 GLY A CA 1
ATOM 563 C C . GLY A 1 72 ? -1.438 -10.254 -8.141 1.00 39.91 72 GLY A C 1
ATOM 564 O O . GLY A 1 72 ? -2.236 -10.415 -7.234 1.00 39.91 72 GLY A O 1
ATOM 565 N N . ALA A 1 73 ? -1.788 -10.184 -9.430 1.00 38.88 73 ALA A N 1
ATOM 566 C CA . ALA A 1 73 ? -3.118 -10.428 -10.019 1.00 38.88 73 ALA A CA 1
ATOM 567 C C . ALA A 1 73 ? -4.330 -9.787 -9.308 1.00 38.88 73 ALA A C 1
ATOM 569 O O . ALA A 1 73 ? -5.052 -10.422 -8.547 1.00 38.88 73 ALA A O 1
ATOM 570 N N . GLY A 1 74 ? -4.629 -8.543 -9.676 1.00 37.94 74 GLY A N 1
ATOM 571 C CA . GLY A 1 74 ? -5.921 -7.910 -9.418 1.00 37.94 74 GLY A CA 1
ATOM 572 C C . GLY A 1 74 ? -6.107 -6.690 -10.327 1.00 37.94 74 GLY A C 1
ATOM 573 O O . GLY A 1 74 ? -5.105 -6.072 -10.705 1.00 37.94 74 GLY A O 1
ATOM 574 N N . PRO A 1 75 ? -7.342 -6.342 -10.739 1.00 34.38 75 PRO A N 1
ATOM 575 C CA . PRO A 1 75 ? -7.620 -5.278 -11.702 1.00 34.38 75 PRO A CA 1
ATOM 576 C C . PRO A 1 75 ? -7.483 -3.892 -11.051 1.00 34.38 75 PRO A C 1
ATOM 578 O O . PRO A 1 75 ? -8.451 -3.166 -10.858 1.00 34.38 75 PRO A O 1
ATOM 581 N N . CYS A 1 76 ? -6.255 -3.501 -10.729 1.00 39.28 76 CYS A N 1
ATOM 582 C CA . CYS A 1 76 ? -5.919 -2.167 -10.239 1.00 39.28 76 CYS A CA 1
ATOM 583 C C . CYS A 1 76 ? -5.217 -1.394 -11.364 1.00 39.28 76 CYS A C 1
ATOM 585 O O . CYS A 1 76 ? -4.002 -1.221 -11.363 1.00 39.28 76 CYS A O 1
ATOM 587 N N . ALA A 1 77 ? -5.994 -0.986 -12.372 1.00 34.78 77 ALA A N 1
ATOM 588 C CA . ALA A 1 77 ? -5.526 -0.184 -13.510 1.00 34.78 77 ALA A CA 1
ATOM 589 C C . ALA A 1 77 ? -5.908 1.307 -13.416 1.00 34.78 77 ALA A C 1
ATOM 591 O O . ALA A 1 77 ? -5.601 2.073 -14.327 1.00 34.78 77 ALA A O 1
ATOM 592 N N . GLY A 1 78 ? -6.573 1.741 -12.345 1.00 34.34 78 GLY A N 1
ATOM 593 C CA . GLY A 1 78 ? -7.074 3.108 -12.214 1.00 34.34 78 GLY A CA 1
ATOM 594 C C . GLY A 1 78 ? -6.489 3.801 -10.996 1.00 34.34 78 GLY A C 1
ATOM 595 O O . GLY A 1 78 ? -6.539 3.248 -9.908 1.00 34.34 78 GLY A O 1
ATOM 596 N N . VAL A 1 79 ? -6.002 5.025 -11.196 1.00 34.25 79 VAL A N 1
ATOM 597 C CA . VAL A 1 79 ? -5.427 5.927 -10.182 1.00 34.25 79 VAL A CA 1
ATOM 598 C C . VAL A 1 79 ? -3.994 5.566 -9.779 1.00 34.25 79 VAL A C 1
ATOM 600 O O . VAL A 1 79 ? -3.616 5.425 -8.625 1.00 34.25 79 VAL A O 1
ATOM 603 N N . CYS A 1 80 ? -3.149 5.424 -10.797 1.00 40.50 80 CYS A N 1
ATOM 604 C CA . CYS A 1 80 ? -1.709 5.455 -10.607 1.00 40.50 80 CYS A CA 1
ATOM 605 C C . CYS A 1 80 ? -1.276 6.913 -10.410 1.00 40.50 80 CYS A C 1
ATOM 607 O O . CYS A 1 80 ? -1.437 7.710 -11.335 1.00 40.50 80 CYS A O 1
ATOM 609 N N . GLY A 1 81 ? -0.607 7.232 -9.301 1.00 42.78 81 GLY A N 1
ATOM 610 C CA . GLY A 1 81 ? 0.427 8.268 -9.321 1.00 42.78 81 GLY A CA 1
ATOM 611 C C . GLY A 1 81 ? 1.497 7.843 -10.331 1.00 42.78 81 GLY A C 1
ATOM 612 O O . GLY A 1 81 ? 2.403 7.075 -10.014 1.00 42.78 81 GLY A O 1
ATOM 613 N N . ALA A 1 82 ? 1.315 8.243 -11.588 1.00 46.03 82 ALA A N 1
ATOM 614 C CA . ALA A 1 82 ? 2.042 7.726 -12.746 1.00 46.03 82 ALA A CA 1
ATOM 615 C C . ALA A 1 82 ? 3.538 8.101 -12.762 1.00 46.03 82 ALA A C 1
ATOM 617 O O . ALA A 1 82 ? 4.304 7.529 -13.542 1.00 46.03 82 ALA A O 1
ATOM 618 N N . ASP A 1 83 ? 3.965 9.006 -11.879 1.00 51.78 83 ASP A N 1
ATOM 619 C CA . ASP A 1 83 ? 5.262 9.668 -11.991 1.00 51.78 83 ASP A CA 1
ATOM 620 C C . ASP A 1 83 ? 6.380 9.088 -11.122 1.00 51.78 83 ASP A C 1
ATOM 622 O O . ASP A 1 83 ? 7.552 9.369 -11.401 1.00 51.78 83 ASP A O 1
ATOM 626 N N . GLU A 1 84 ? 6.099 8.224 -10.138 1.00 68.50 84 GLU A N 1
ATOM 627 C CA . GLU A 1 84 ? 7.186 7.673 -9.321 1.00 68.50 84 GLU A CA 1
ATOM 628 C C . GLU A 1 84 ? 8.024 6.650 -10.129 1.00 68.50 84 GLU A C 1
ATOM 630 O O . GLU A 1 84 ? 7.474 5.694 -10.689 1.00 68.50 84 GLU A O 1
ATOM 635 N N . PRO A 1 85 ? 9.367 6.797 -10.197 1.00 71.25 85 PRO A N 1
ATOM 636 C CA . PRO A 1 85 ? 10.237 5.908 -10.977 1.00 71.25 85 PRO A CA 1
ATOM 637 C C . PRO A 1 85 ? 10.095 4.424 -10.614 1.00 71.25 85 PRO A C 1
ATOM 639 O O . PRO A 1 85 ? 10.215 3.557 -11.480 1.00 71.25 85 PRO A O 1
ATOM 642 N N . LEU A 1 86 ? 9.803 4.129 -9.342 1.00 75.50 86 LEU A N 1
ATOM 643 C CA . LEU A 1 86 ? 9.545 2.773 -8.861 1.00 75.50 86 LEU A CA 1
ATOM 644 C C . LEU A 1 86 ? 8.317 2.152 -9.541 1.00 75.50 86 LEU A C 1
ATOM 646 O O . LEU A 1 86 ? 8.365 0.997 -9.966 1.00 75.50 86 LEU A O 1
ATOM 650 N N . TRP A 1 87 ? 7.243 2.929 -9.690 1.00 72.50 87 TRP A N 1
ATOM 651 C CA . TRP A 1 87 ? 5.995 2.465 -10.287 1.00 72.50 87 TRP A CA 1
ATOM 652 C C . TRP A 1 87 ? 6.129 2.234 -11.790 1.00 72.50 87 TRP A C 1
ATOM 654 O O . TRP A 1 87 ? 5.665 1.218 -12.313 1.00 72.50 87 TRP A O 1
ATOM 664 N N . ARG A 1 88 ? 6.846 3.126 -12.485 1.00 74.75 88 ARG A N 1
ATOM 665 C CA . ARG A 1 88 ? 7.155 2.952 -13.911 1.00 74.75 88 ARG A CA 1
ATOM 666 C C . ARG A 1 88 ? 7.932 1.663 -14.170 1.00 74.75 88 ARG A C 1
ATOM 668 O O . ARG A 1 88 ? 7.565 0.904 -15.066 1.00 74.75 88 ARG A O 1
ATOM 675 N N . VAL A 1 89 ? 8.920 1.359 -13.328 1.00 81.31 89 VAL A N 1
ATOM 676 C CA . VAL A 1 89 ? 9.675 0.098 -13.401 1.00 81.31 89 VAL A CA 1
ATOM 677 C C . VAL A 1 89 ? 8.791 -1.103 -13.090 1.00 81.31 89 VAL A C 1
ATOM 679 O O . VAL A 1 89 ? 8.830 -2.088 -13.821 1.00 81.31 89 VAL A O 1
ATOM 682 N N . HIS A 1 90 ? 7.971 -1.031 -12.043 1.00 77.69 90 HIS A N 1
ATOM 683 C CA . HIS A 1 90 ? 7.061 -2.111 -11.667 1.00 77.69 90 HIS A CA 1
ATOM 684 C C . HIS A 1 90 ? 6.084 -2.463 -12.801 1.00 77.69 90 HIS A C 1
ATOM 686 O O . HIS A 1 90 ? 6.007 -3.619 -13.227 1.00 77.69 90 HIS A O 1
ATOM 692 N N . ARG A 1 91 ? 5.408 -1.455 -13.369 1.00 76.69 91 ARG A N 1
ATOM 693 C CA . ARG A 1 91 ? 4.489 -1.619 -14.506 1.00 76.69 91 ARG A CA 1
ATOM 694 C C . ARG A 1 91 ? 5.200 -2.184 -15.732 1.00 76.69 91 ARG A C 1
ATOM 696 O O . ARG A 1 91 ? 4.678 -3.086 -16.390 1.00 76.69 91 ARG A O 1
ATOM 703 N N . PHE A 1 92 ? 6.393 -1.671 -16.031 1.00 82.69 92 PHE A N 1
ATOM 704 C CA . PHE A 1 92 ? 7.199 -2.158 -17.144 1.00 82.69 92 PHE A CA 1
ATOM 705 C C . PHE A 1 92 ? 7.570 -3.633 -16.968 1.00 82.69 92 PHE A C 1
ATOM 707 O O . PHE A 1 92 ? 7.427 -4.412 -17.913 1.00 82.69 92 PHE A O 1
ATOM 714 N N . LEU A 1 93 ? 7.981 -4.031 -15.759 1.00 83.00 93 LEU A N 1
ATOM 715 C CA . LEU A 1 93 ? 8.312 -5.416 -15.442 1.00 83.00 93 LEU A CA 1
ATOM 716 C C . LEU A 1 93 ? 7.110 -6.326 -15.686 1.00 83.00 93 LEU A C 1
ATOM 718 O O . LEU A 1 93 ? 7.234 -7.224 -16.511 1.00 83.00 93 LEU A O 1
ATOM 722 N N . LEU A 1 94 ? 5.949 -6.066 -15.075 1.00 76.62 94 LEU A N 1
ATOM 723 C CA . LEU A 1 94 ? 4.740 -6.902 -15.208 1.00 76.62 94 LEU A CA 1
ATOM 724 C C . LEU A 1 94 ? 4.317 -7.142 -16.661 1.00 76.62 94 LEU A C 1
ATOM 726 O O . LEU A 1 94 ? 4.030 -8.283 -17.045 1.00 76.62 94 LEU A O 1
ATOM 730 N N . GLY A 1 95 ? 4.321 -6.081 -17.474 1.00 78.19 95 GLY A N 1
ATOM 731 C CA . GLY A 1 95 ? 3.966 -6.151 -18.892 1.00 78.19 95 GLY A CA 1
ATOM 732 C C . GLY A 1 95 ? 4.969 -6.941 -19.736 1.00 78.19 95 GLY A C 1
ATOM 733 O O . GLY A 1 95 ? 4.602 -7.489 -20.771 1.00 78.19 95 GLY A O 1
ATOM 734 N N . ASN A 1 96 ? 6.221 -7.059 -19.282 1.00 81.69 96 ASN A N 1
ATOM 735 C CA . ASN A 1 96 ? 7.319 -7.641 -20.053 1.00 81.69 96 ASN A CA 1
ATOM 736 C C . ASN A 1 96 ? 7.957 -8.888 -19.406 1.00 81.69 96 ASN A C 1
ATOM 738 O O . ASN A 1 96 ? 8.963 -9.380 -19.918 1.00 81.69 96 ASN A O 1
ATOM 742 N N . LEU A 1 97 ? 7.385 -9.459 -18.333 1.00 77.19 97 LEU A N 1
ATOM 743 C CA . LEU A 1 97 ? 7.942 -10.657 -17.669 1.00 77.19 97 LEU A CA 1
ATOM 744 C C . LEU A 1 97 ? 8.049 -11.888 -18.591 1.00 77.19 97 LEU A C 1
ATOM 746 O O . LEU A 1 97 ? 8.767 -12.825 -18.251 1.00 77.19 97 LEU A O 1
ATOM 750 N N . GLY A 1 98 ? 7.351 -11.893 -19.734 1.00 73.19 98 GLY A N 1
ATOM 751 C CA . GLY A 1 98 ? 7.372 -12.973 -20.727 1.00 73.19 98 GLY A CA 1
ATOM 752 C C . GLY A 1 98 ? 8.591 -12.987 -21.659 1.00 73.19 98 GLY A C 1
ATOM 753 O O . GLY A 1 98 ? 8.730 -13.927 -22.436 1.00 73.19 98 GLY A O 1
ATOM 754 N N . ARG A 1 99 ? 9.475 -11.981 -21.598 1.00 81.25 99 ARG A N 1
ATOM 755 C CA . ARG A 1 99 ? 10.703 -11.916 -22.412 1.00 81.25 99 ARG A CA 1
ATOM 756 C C . ARG A 1 99 ? 11.947 -11.671 -21.557 1.00 81.25 99 ARG A C 1
ATOM 758 O O . ARG A 1 99 ? 11.863 -11.293 -20.386 1.00 81.25 99 ARG A O 1
ATOM 765 N N . LYS A 1 100 ? 13.128 -11.880 -22.149 1.00 76.62 100 LYS A N 1
ATOM 766 C CA . LYS A 1 100 ? 14.393 -11.454 -21.536 1.00 76.62 100 LYS A CA 1
ATOM 767 C C . LYS A 1 100 ? 14.415 -9.925 -21.478 1.00 76.62 100 LYS A C 1
ATOM 769 O O . LYS A 1 100 ? 14.234 -9.267 -22.496 1.00 76.62 100 LYS A O 1
ATOM 774 N N . LEU A 1 101 ? 14.608 -9.401 -20.272 1.00 82.94 101 LEU A N 1
ATOM 775 C CA . LEU A 1 101 ? 14.643 -7.977 -19.958 1.00 82.94 101 LEU A CA 1
ATOM 776 C C . LEU A 1 101 ? 16.077 -7.574 -19.639 1.00 82.94 101 LEU A C 1
ATOM 778 O O . LEU A 1 101 ? 16.729 -8.231 -18.823 1.00 82.94 101 LEU A O 1
ATOM 782 N N . THR A 1 102 ? 16.553 -6.498 -20.252 1.00 85.38 102 THR A N 1
ATOM 783 C CA . THR A 1 102 ? 17.863 -5.920 -19.938 1.00 85.38 102 THR A CA 1
ATOM 784 C C . THR A 1 102 ? 17.735 -4.802 -18.906 1.00 85.38 102 THR A C 1
ATOM 786 O O . THR A 1 102 ? 16.719 -4.113 -18.825 1.00 85.38 102 THR A O 1
ATOM 789 N N . LEU A 1 103 ? 18.791 -4.583 -18.115 1.00 84.06 103 LEU A N 1
ATOM 790 C CA . LEU A 1 103 ? 18.815 -3.495 -17.131 1.00 84.06 103 LEU A CA 1
ATOM 791 C C . LEU A 1 103 ? 18.646 -2.114 -17.793 1.00 84.06 103 LEU A C 1
ATOM 793 O O . LEU A 1 103 ? 18.055 -1.223 -17.192 1.00 84.06 103 LEU A O 1
ATOM 797 N N . GLY A 1 104 ? 19.131 -1.957 -19.031 1.00 83.94 104 GLY A N 1
ATOM 798 C CA . GLY A 1 104 ? 18.974 -0.735 -19.821 1.00 83.94 104 GLY A CA 1
ATOM 799 C C . GLY A 1 104 ? 17.511 -0.408 -20.105 1.00 83.94 104 GLY A C 1
ATOM 800 O O . GLY A 1 104 ? 17.069 0.688 -19.783 1.00 83.94 104 GLY A O 1
ATOM 801 N N . GLU A 1 105 ? 16.736 -1.374 -20.604 1.00 84.69 105 GLU A N 1
ATOM 802 C CA . GLU A 1 105 ? 15.303 -1.188 -20.880 1.00 84.69 105 GLU A CA 1
ATOM 803 C C . GLU A 1 105 ? 14.510 -0.819 -19.619 1.00 84.69 105 GLU A C 1
ATOM 805 O O . GLU A 1 105 ? 13.645 0.058 -19.645 1.00 84.69 105 GLU A O 1
ATOM 810 N N . ILE A 1 106 ? 14.833 -1.460 -18.492 1.00 86.44 106 ILE A N 1
ATOM 811 C CA . ILE A 1 106 ? 14.180 -1.176 -17.212 1.00 86.44 106 ILE A CA 1
ATOM 812 C C . ILE A 1 106 ? 14.524 0.244 -16.740 1.00 86.44 106 ILE A C 1
ATOM 814 O O . ILE A 1 106 ? 13.643 0.976 -16.287 1.00 86.44 106 ILE A O 1
ATOM 818 N N . ALA A 1 107 ? 15.781 0.664 -16.881 1.00 86.62 107 ALA A N 1
ATOM 819 C CA . ALA A 1 107 ? 16.223 2.002 -16.500 1.00 86.62 107 ALA A CA 1
ATOM 820 C C . ALA A 1 107 ? 15.587 3.091 -17.378 1.00 86.62 107 ALA A C 1
ATOM 822 O O . ALA A 1 107 ? 15.104 4.095 -16.849 1.00 86.62 107 ALA A O 1
ATOM 823 N N . SER A 1 108 ? 15.464 2.844 -18.685 1.00 86.06 108 SER A N 1
ATOM 824 C CA . SER A 1 108 ? 14.754 3.725 -19.616 1.00 86.06 108 SER A CA 1
ATOM 825 C C . SER A 1 108 ? 13.285 3.921 -19.234 1.00 86.06 108 SER A C 1
ATOM 827 O O . SER A 1 108 ? 12.794 5.043 -19.322 1.00 86.06 108 SER A O 1
ATOM 829 N N . SER A 1 109 ? 12.598 2.889 -18.725 1.00 82.19 109 SER A N 1
ATOM 830 C CA . SER A 1 109 ? 11.206 3.021 -18.249 1.00 82.19 109 SER A CA 1
ATOM 831 C C . SER A 1 109 ? 11.064 4.016 -17.084 1.00 82.19 109 SER A C 1
ATOM 833 O O . SER A 1 109 ? 10.087 4.760 -17.000 1.00 82.19 109 SER A O 1
ATOM 835 N N . ALA A 1 110 ? 12.081 4.104 -16.222 1.00 81.06 110 ALA A N 1
ATOM 836 C CA . ALA A 1 110 ? 12.159 5.070 -15.126 1.00 81.06 110 ALA A CA 1
ATOM 837 C C . ALA A 1 110 ? 12.747 6.429 -15.544 1.00 81.06 110 ALA A C 1
ATOM 839 O O . ALA A 1 110 ? 12.787 7.343 -14.716 1.00 81.06 110 ALA A O 1
ATOM 840 N N . GLY A 1 111 ? 13.185 6.603 -16.795 1.00 82.94 111 GLY A N 1
ATOM 841 C CA . GLY A 1 111 ? 13.914 7.803 -17.220 1.00 82.94 111 GLY A CA 1
ATOM 842 C C . GLY A 1 111 ? 15.252 7.964 -16.486 1.00 82.94 111 GLY A C 1
ATOM 843 O O . GLY A 1 111 ? 15.682 9.080 -16.216 1.00 82.94 111 GLY A O 1
ATOM 844 N N . MET A 1 112 ? 15.882 6.851 -16.098 1.00 86.12 112 MET A N 1
ATOM 845 C CA . MET A 1 112 ? 17.114 6.820 -15.309 1.00 86.12 112 MET A CA 1
ATOM 846 C C . MET A 1 112 ? 18.232 6.095 -16.055 1.00 86.12 112 MET A C 1
ATOM 848 O O . MET A 1 112 ? 17.989 5.233 -16.896 1.00 86.12 112 MET A O 1
ATOM 852 N N . SER A 1 113 ? 19.484 6.390 -15.696 1.00 89.44 113 SER A N 1
ATOM 853 C CA . SER A 1 113 ? 20.609 5.545 -16.099 1.00 89.44 113 SER A CA 1
ATOM 854 C C . SER A 1 113 ? 20.602 4.223 -15.309 1.00 89.44 113 S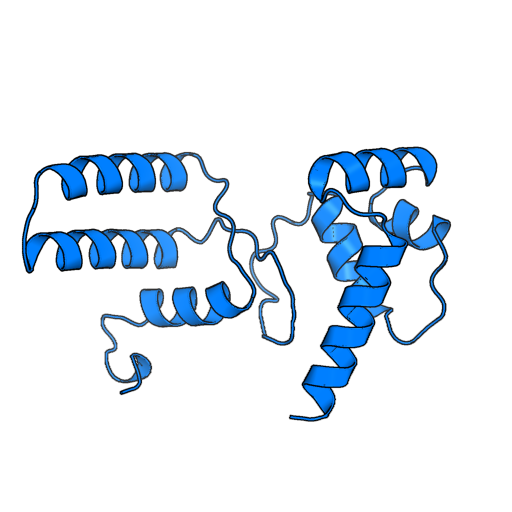ER A C 1
ATOM 856 O O . SER A 1 113 ? 20.129 4.194 -14.167 1.00 89.44 113 SER A O 1
ATOM 858 N N . PRO A 1 114 ? 21.163 3.124 -15.849 1.00 87.56 114 PRO A N 1
ATOM 859 C CA . PRO A 1 114 ? 21.220 1.831 -15.156 1.00 87.56 114 PRO A CA 1
ATOM 860 C C . PRO A 1 114 ? 21.832 1.904 -13.748 1.00 87.56 114 PRO A C 1
ATOM 862 O O . PRO A 1 114 ? 21.331 1.290 -12.807 1.00 87.56 114 PRO A O 1
ATOM 865 N N . ALA A 1 115 ? 22.888 2.706 -13.579 1.00 87.81 115 ALA A N 1
ATOM 866 C CA . ALA A 1 115 ? 23.545 2.900 -12.288 1.00 87.81 115 ALA A CA 1
ATOM 867 C C . ALA A 1 115 ? 22.667 3.678 -11.289 1.00 87.81 115 ALA A C 1
ATOM 869 O O . ALA A 1 115 ? 22.626 3.331 -10.104 1.00 87.81 115 ALA A O 1
ATOM 870 N N . ALA A 1 116 ? 21.949 4.704 -11.762 1.00 86.12 116 ALA A N 1
ATOM 871 C CA . ALA A 1 116 ? 21.013 5.472 -10.943 1.00 86.12 116 ALA A CA 1
ATOM 872 C C . ALA A 1 116 ? 19.830 4.604 -10.500 1.00 86.12 116 ALA A C 1
ATOM 874 O O . ALA A 1 116 ? 19.493 4.601 -9.315 1.00 86.12 116 ALA A O 1
ATOM 875 N N . LEU A 1 117 ? 19.280 3.799 -11.416 1.00 86.62 117 LEU A N 1
ATOM 876 C CA . LEU A 1 117 ? 18.218 2.847 -11.112 1.00 86.62 117 LEU A CA 1
ATOM 877 C C . LEU A 1 117 ? 18.660 1.866 -10.025 1.00 86.62 117 LEU A C 1
ATOM 879 O O . LEU A 1 117 ? 17.976 1.753 -9.017 1.00 86.62 117 LEU A O 1
ATOM 883 N N . CYS A 1 118 ? 19.803 1.189 -10.178 1.00 86.00 118 CYS A N 1
ATOM 884 C CA . CYS A 1 118 ? 20.279 0.211 -9.191 1.00 86.00 118 CYS A CA 1
ATOM 885 C C . CYS A 1 118 ? 20.407 0.804 -7.781 1.00 86.00 118 CYS A C 1
ATOM 887 O O . CYS A 1 118 ? 20.010 0.170 -6.800 1.00 86.00 118 CYS A O 1
ATOM 889 N N . ARG A 1 119 ? 20.941 2.027 -7.674 1.00 83.44 119 ARG A N 1
ATOM 890 C CA . ARG A 1 119 ? 21.090 2.728 -6.392 1.00 83.44 119 ARG A CA 1
ATOM 891 C C . ARG A 1 119 ? 19.736 3.123 -5.808 1.00 83.44 119 ARG A C 1
ATOM 893 O O . ARG A 1 119 ? 19.493 2.892 -4.626 1.00 83.44 119 ARG A O 1
ATOM 900 N N . TYR A 1 120 ? 18.860 3.688 -6.635 1.00 83.56 120 TYR A N 1
ATOM 901 C CA . TYR A 1 120 ? 17.509 4.080 -6.246 1.00 83.56 120 TYR A CA 1
ATOM 902 C C . TYR A 1 120 ? 16.685 2.870 -5.785 1.00 83.56 120 TYR A C 1
ATOM 904 O O . TYR A 1 120 ? 16.100 2.905 -4.703 1.00 83.56 120 TYR A O 1
ATOM 912 N N . PHE A 1 121 ? 16.708 1.772 -6.548 1.00 79.31 121 PHE A N 1
ATOM 913 C CA . PHE A 1 121 ? 15.960 0.552 -6.251 1.00 79.31 121 PHE A CA 1
ATOM 914 C C . PHE A 1 121 ? 16.418 -0.093 -4.949 1.00 79.31 121 PHE A C 1
ATOM 916 O O . PHE A 1 121 ? 15.577 -0.371 -4.097 1.00 79.31 121 PHE A O 1
ATOM 923 N N . ARG A 1 122 ? 17.734 -0.250 -4.737 1.00 76.38 122 ARG A N 1
ATOM 924 C CA . ARG A 1 122 ? 18.255 -0.766 -3.460 1.00 76.38 122 ARG A CA 1
ATOM 925 C C . ARG A 1 122 ? 17.863 0.125 -2.289 1.00 76.38 122 ARG A C 1
ATOM 927 O O . ARG A 1 122 ? 17.452 -0.388 -1.259 1.00 76.38 122 ARG A O 1
ATOM 934 N N . ARG A 1 123 ? 17.949 1.450 -2.442 1.00 72.31 123 ARG A N 1
ATOM 935 C CA . ARG A 1 123 ? 17.605 2.394 -1.368 1.00 72.31 123 ARG A CA 1
ATOM 936 C C . ARG A 1 123 ? 16.116 2.366 -1.011 1.00 72.31 123 ARG A C 1
ATOM 938 O O . ARG A 1 123 ? 15.778 2.564 0.148 1.00 72.31 123 ARG A O 1
ATOM 945 N N . ARG A 1 124 ? 15.235 2.151 -1.992 1.00 70.56 124 ARG A N 1
ATOM 946 C CA . ARG A 1 124 ? 13.774 2.152 -1.800 1.00 70.56 124 ARG A CA 1
ATOM 947 C C . ARG A 1 124 ? 13.199 0.788 -1.416 1.00 70.56 124 ARG A C 1
ATOM 949 O O . ARG A 1 124 ? 12.265 0.747 -0.628 1.00 70.56 124 ARG A O 1
ATOM 956 N N . THR A 1 125 ? 13.724 -0.299 -1.980 1.00 68.56 125 THR A N 1
ATOM 957 C CA . THR A 1 125 ? 13.157 -1.658 -1.846 1.00 68.56 125 THR A CA 1
ATOM 958 C C . THR A 1 125 ? 14.032 -2.615 -1.038 1.00 68.56 125 THR A C 1
ATOM 960 O O . THR A 1 125 ? 13.598 -3.718 -0.723 1.00 68.56 125 THR A O 1
ATOM 963 N N . GLY A 1 126 ? 15.281 -2.239 -0.738 1.00 73.06 126 GLY A N 1
ATOM 964 C CA . GLY A 1 126 ? 16.266 -3.117 -0.099 1.00 73.06 126 GLY A CA 1
ATOM 965 C C . GLY A 1 126 ? 16.790 -4.245 -0.997 1.00 73.06 126 GLY A C 1
ATOM 966 O O . GLY A 1 126 ? 17.635 -5.017 -0.559 1.00 73.06 126 GLY A O 1
ATOM 967 N N . ARG A 1 127 ? 16.317 -4.348 -2.246 1.00 75.19 127 ARG A N 1
ATOM 968 C CA . ARG A 1 127 ? 16.600 -5.460 -3.165 1.00 75.19 127 ARG A CA 1
ATOM 969 C C . ARG A 1 127 ? 17.193 -4.973 -4.479 1.00 75.19 127 ARG A C 1
ATOM 971 O O . ARG A 1 127 ? 17.088 -3.795 -4.838 1.00 75.19 127 ARG A O 1
ATOM 978 N N . THR A 1 128 ? 17.832 -5.876 -5.216 1.00 83.06 128 THR A N 1
ATOM 979 C CA . THR A 1 128 ? 18.246 -5.587 -6.594 1.00 83.06 128 THR A CA 1
ATOM 980 C C . THR A 1 128 ? 17.059 -5.671 -7.554 1.00 83.06 128 THR A C 1
ATOM 982 O O . THR A 1 128 ? 16.082 -6.379 -7.320 1.00 83.06 128 THR A O 1
ATOM 985 N N . VAL A 1 129 ? 17.152 -4.959 -8.680 1.00 82.38 129 VAL A N 1
ATOM 986 C CA . VAL A 1 129 ? 16.127 -4.997 -9.738 1.00 82.38 129 VAL A CA 1
ATOM 987 C C . VAL A 1 129 ? 15.929 -6.429 -10.260 1.00 82.38 129 VAL A C 1
ATOM 989 O O . VAL A 1 129 ? 14.804 -6.844 -10.524 1.00 82.38 129 VAL A O 1
ATOM 992 N N . SER A 1 130 ? 17.012 -7.207 -10.363 1.00 82.62 130 SER A N 1
ATOM 993 C CA . SER A 1 130 ? 16.978 -8.603 -10.811 1.00 82.62 130 SER A CA 1
ATOM 994 C C . SER A 1 130 ? 16.279 -9.531 -9.814 1.00 82.62 130 SER A C 1
ATOM 996 O O . SER A 1 130 ? 15.455 -10.345 -10.225 1.00 82.62 130 SER A O 1
ATOM 998 N N . GLU A 1 131 ? 16.564 -9.398 -8.513 1.00 80.06 131 GLU A N 1
ATOM 999 C CA . GLU A 1 131 ? 15.852 -10.131 -7.451 1.00 80.06 131 GLU A CA 1
ATOM 1000 C C . GLU A 1 131 ? 14.357 -9.828 -7.482 1.00 80.06 131 GLU A C 1
ATOM 1002 O O . GLU A 1 131 ? 13.531 -10.737 -7.417 1.00 80.06 131 GLU A O 1
ATOM 1007 N N . TYR A 1 132 ? 14.012 -8.550 -7.639 1.00 82.44 132 TYR A N 1
ATOM 1008 C CA . TYR A 1 132 ? 12.629 -8.107 -7.722 1.00 82.44 132 TYR A CA 1
ATOM 1009 C C . TYR A 1 132 ? 11.911 -8.688 -8.950 1.00 82.44 132 TYR A C 1
ATOM 1011 O O . TYR A 1 132 ? 10.826 -9.254 -8.828 1.00 82.44 132 TYR A O 1
ATOM 1019 N N . ALA A 1 133 ? 12.541 -8.639 -10.127 1.00 80.75 133 ALA A N 1
ATOM 1020 C CA . ALA A 1 133 ? 11.996 -9.236 -11.344 1.00 80.75 133 ALA A CA 1
ATOM 1021 C C . ALA A 1 133 ? 11.812 -10.759 -11.220 1.00 80.75 133 ALA A C 1
ATOM 1023 O O . ALA A 1 133 ? 10.824 -11.302 -11.711 1.00 80.75 133 ALA A O 1
ATOM 1024 N N . ASN A 1 134 ? 12.735 -11.456 -10.553 1.00 80.88 134 ASN A N 1
ATOM 1025 C CA . ASN A 1 134 ? 12.614 -12.892 -10.310 1.00 80.88 134 ASN A CA 1
ATOM 1026 C C . ASN A 1 134 ? 11.477 -13.219 -9.338 1.00 80.88 134 ASN A C 1
ATOM 1028 O O . ASN A 1 134 ? 10.709 -14.138 -9.613 1.00 80.88 134 ASN A O 1
ATOM 1032 N N . ALA A 1 135 ? 11.309 -12.444 -8.264 1.00 77.94 135 ALA A N 1
ATOM 1033 C CA . ALA A 1 135 ? 10.178 -12.598 -7.351 1.00 77.94 135 ALA A CA 1
ATOM 1034 C C . ALA A 1 135 ? 8.835 -12.431 -8.083 1.00 77.94 135 ALA A C 1
ATOM 1036 O O . ALA A 1 135 ? 7.947 -13.269 -7.935 1.00 77.94 135 ALA A O 1
ATOM 1037 N N . LEU A 1 136 ? 8.722 -11.425 -8.960 1.00 78.69 136 LEU A N 1
ATOM 1038 C CA . LEU A 1 136 ? 7.530 -11.223 -9.790 1.00 78.69 136 LEU A CA 1
ATOM 1039 C C . LEU A 1 136 ? 7.280 -12.384 -10.767 1.00 78.69 136 LEU A C 1
ATOM 1041 O O . LEU A 1 136 ? 6.133 -12.777 -10.979 1.00 78.69 136 LEU A O 1
ATOM 1045 N N . ARG A 1 137 ? 8.333 -12.962 -11.364 1.00 80.56 137 ARG A N 1
ATOM 1046 C CA . ARG A 1 137 ? 8.198 -14.152 -12.227 1.00 80.56 137 ARG A CA 1
ATOM 1047 C C . ARG A 1 137 ? 7.667 -15.353 -11.449 1.00 80.56 137 ARG A C 1
ATOM 1049 O O . ARG A 1 137 ? 6.759 -16.015 -11.941 1.00 80.56 137 ARG A O 1
ATOM 1056 N N . MET A 1 138 ? 8.196 -15.602 -10.252 1.00 77.69 138 MET A N 1
ATOM 1057 C CA . MET A 1 138 ? 7.735 -16.691 -9.383 1.00 77.69 138 MET A CA 1
ATOM 1058 C C . MET A 1 138 ? 6.271 -16.488 -8.990 1.00 77.69 138 MET A C 1
ATOM 1060 O O . MET A 1 138 ? 5.457 -17.386 -9.187 1.00 77.69 138 MET A O 1
ATOM 1064 N N . ALA A 1 139 ? 5.913 -15.278 -8.547 1.00 71.81 139 ALA A N 1
ATOM 1065 C CA . ALA A 1 139 ? 4.536 -14.923 -8.216 1.00 71.81 139 ALA A CA 1
ATOM 1066 C C . ALA A 1 139 ? 3.580 -15.167 -9.397 1.00 71.81 139 ALA A C 1
ATOM 1068 O O . ALA A 1 139 ? 2.521 -15.762 -9.217 1.00 71.81 139 ALA A O 1
ATOM 1069 N N . ARG A 1 140 ? 3.972 -14.790 -10.623 1.00 74.75 140 ARG A N 1
ATOM 1070 C CA . ARG A 1 140 ? 3.167 -15.005 -11.838 1.00 74.75 140 ARG A CA 1
ATOM 1071 C C . ARG A 1 140 ? 2.958 -16.482 -12.177 1.00 74.75 140 ARG A C 1
ATOM 1073 O O . ARG A 1 140 ? 1.907 -16.824 -12.710 1.00 74.75 140 ARG A O 1
ATOM 1080 N N . VAL A 1 141 ? 3.943 -17.340 -11.914 1.00 75.75 141 VAL A N 1
ATOM 1081 C CA . VAL A 1 141 ? 3.815 -18.792 -12.121 1.00 75.75 141 VAL A CA 1
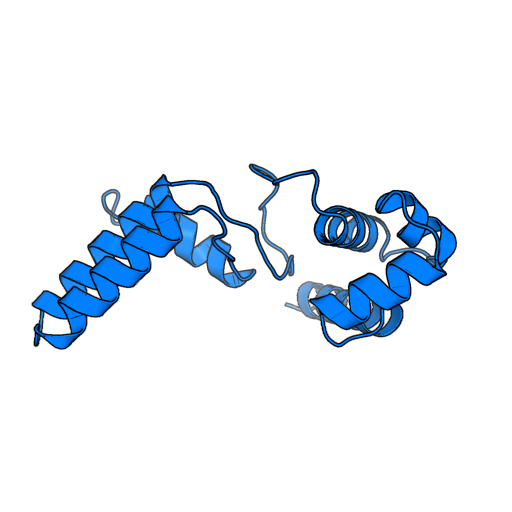ATOM 1082 C C . VAL A 1 141 ? 2.890 -19.399 -11.071 1.00 75.75 141 VAL A C 1
ATOM 1084 O O . VAL A 1 141 ? 1.970 -20.120 -11.444 1.00 75.75 141 VAL A O 1
ATOM 1087 N N . CYS A 1 142 ? 3.063 -19.050 -9.792 1.00 69.50 142 CYS A N 1
ATOM 1088 C CA . CYS A 1 142 ? 2.181 -19.514 -8.716 1.00 69.50 142 CYS A CA 1
ATOM 1089 C C . CYS A 1 142 ? 0.719 -19.111 -8.955 1.00 69.50 142 CYS A C 1
ATOM 1091 O O . CYS A 1 142 ? -0.179 -19.915 -8.746 1.00 69.50 142 CYS A O 1
ATOM 1093 N N . ASN A 1 143 ? 0.484 -17.901 -9.466 1.00 65.38 143 ASN A N 1
ATOM 1094 C CA . ASN A 1 143 ? -0.861 -17.413 -9.781 1.00 65.38 143 ASN A CA 1
ATOM 1095 C C . ASN A 1 143 ? -1.523 -18.143 -10.963 1.00 65.38 143 ASN A C 1
ATOM 1097 O O . ASN A 1 143 ? -2.727 -18.077 -11.133 1.00 65.38 143 ASN A O 1
ATOM 1101 N N . ARG A 1 144 ? -0.745 -18.822 -11.814 1.00 61.62 144 ARG A N 1
ATOM 1102 C CA . ARG A 1 144 ? -1.274 -19.600 -12.947 1.00 61.62 144 ARG A CA 1
ATOM 1103 C C . ARG A 1 144 ? -1.608 -21.048 -12.591 1.00 61.62 144 ARG A C 1
ATOM 1105 O O . ARG A 1 144 ? -2.130 -21.759 -13.443 1.00 61.62 144 ARG A O 1
ATOM 1112 N N . LEU A 1 145 ? -1.207 -21.484 -11.399 1.00 63.19 145 LEU A N 1
ATOM 1113 C CA . LEU A 1 145 ? -1.384 -22.843 -10.885 1.00 63.19 145 LEU A CA 1
ATOM 1114 C C . LEU A 1 145 ? -2.567 -22.959 -9.909 1.00 63.19 145 LEU A C 1
ATOM 1116 O O . LEU A 1 145 ? -2.986 -24.080 -9.634 1.00 63.19 145 LEU A O 1
ATOM 1120 N N . MET A 1 146 ? -3.073 -21.834 -9.393 1.00 42.81 146 MET A N 1
ATOM 1121 C CA . MET A 1 146 ? -4.358 -21.737 -8.686 1.00 42.81 146 MET A CA 1
ATOM 1122 C C . MET A 1 146 ? -5.456 -21.318 -9.657 1.00 42.81 146 MET A C 1
ATOM 1124 O O . MET A 1 146 ? -6.605 -21.747 -9.426 1.00 42.81 146 MET A O 1
#

Foldseek 3Di:
DQPVVPPVCVLLNVVVLLCVQPKAADDPVLVVLVVVLVVQCVPDDDVSNVVSVSVSSSCVSPVLRMDGDGCLDDPPPPRDPQQQLVVLLVVVLLVDLVDDDDLCNSQVSSVHDSVRCQVVCCVPPVDGSVVVSVVNNVSNVVSVVD